Protein AF-A0A392RJ08-F1 (afdb_monomer_lite)

Organism: NCBI:txid97028

Foldseek 3Di:
DPDDDDPDDWDWDADPNDTDIHDLVNVCVVVVHPSDDDDVVVCPVPVVVVVVVCVQQFPDSVPPPQLVGGDPVVNVVVCCCPVPPDDDDDDPNDDD

Structure (mmCIF, N/CA/C/O backbone):
data_AF-A0A392RJ08-F1
#
_entry.id   AF-A0A392RJ08-F1
#
loop_
_atom_site.group_PDB
_atom_site.id
_atom_site.type_symbol
_atom_site.label_atom_id
_atom_site.label_alt_id
_atom_site.label_comp_id
_atom_site.label_asym_id
_atom_site.label_entity_id
_atom_site.label_seq_id
_atom_site.pdbx_PDB_ins_code
_atom_site.Cartn_x
_atom_site.Cartn_y
_atom_site.Cartn_z
_atom_site.occupancy
_atom_site.B_iso_or_equiv
_atom_site.auth_seq_id
_atom_site.auth_comp_id
_atom_site.auth_asym_id
_atom_site.auth_atom_id
_atom_site.pdbx_PDB_model_num
ATOM 1 N N . MET A 1 1 ? 1.999 13.392 -34.249 1.00 53.53 1 MET A N 1
ATOM 2 C CA . MET A 1 1 ? 3.255 12.968 -33.589 1.00 53.53 1 MET A CA 1
ATOM 3 C C . MET A 1 1 ? 3.165 11.464 -33.373 1.00 53.53 1 MET A C 1
ATOM 5 O O . MET A 1 1 ? 2.189 11.038 -32.774 1.00 53.53 1 MET A O 1
ATOM 9 N N . GLY A 1 2 ? 4.078 10.667 -33.938 1.00 73.75 2 GLY A N 1
ATOM 10 C CA . GLY A 1 2 ? 4.020 9.192 -33.974 1.00 73.75 2 GLY A CA 1
ATOM 11 C C . GLY A 1 2 ? 4.348 8.515 -32.640 1.00 73.75 2 GLY A C 1
ATOM 12 O O . GLY A 1 2 ? 5.249 7.687 -32.572 1.00 73.75 2 GLY A O 1
ATOM 13 N N . LEU A 1 3 ? 3.657 8.912 -31.575 1.00 74.50 3 LEU A N 1
ATOM 14 C CA . LEU A 1 3 ? 3.767 8.283 -30.265 1.00 74.50 3 LEU A CA 1
ATOM 15 C C . LEU A 1 3 ? 2.886 7.032 -30.237 1.00 74.50 3 LEU A C 1
ATOM 17 O O . LEU A 1 3 ? 1.759 7.046 -30.732 1.00 74.50 3 LEU A O 1
ATOM 21 N N . SER A 1 4 ? 3.406 5.948 -29.665 1.00 73.69 4 SER A N 1
ATOM 22 C CA . SER A 1 4 ? 2.627 4.737 -29.430 1.00 73.69 4 SER A CA 1
ATOM 23 C C . SER A 1 4 ? 1.510 4.996 -28.416 1.00 73.69 4 SER A C 1
ATOM 25 O O . SER A 1 4 ? 1.591 5.903 -27.584 1.00 73.69 4 SER A O 1
ATOM 27 N N . ALA A 1 5 ? 0.448 4.192 -28.489 1.00 79.69 5 ALA A N 1
ATOM 28 C CA . ALA A 1 5 ? -0.656 4.271 -27.542 1.00 79.69 5 ALA A CA 1
ATOM 29 C C . ALA A 1 5 ? -0.157 4.044 -26.103 1.00 79.69 5 ALA A C 1
ATOM 31 O O . ALA A 1 5 ? 0.647 3.145 -25.841 1.00 79.69 5 ALA A O 1
ATOM 32 N N . PHE A 1 6 ? -0.639 4.865 -25.168 1.00 79.44 6 PHE A N 1
ATOM 33 C CA . PHE A 1 6 ? -0.299 4.737 -23.755 1.00 79.44 6 PHE A CA 1
ATOM 34 C C . PHE A 1 6 ? -0.864 3.428 -23.195 1.00 79.44 6 PHE A C 1
ATOM 36 O O . PHE A 1 6 ? -2.077 3.244 -23.156 1.00 79.44 6 PHE A O 1
ATOM 43 N N . ASN A 1 7 ? 0.022 2.542 -22.738 1.00 73.62 7 ASN A N 1
ATOM 44 C CA . ASN A 1 7 ? -0.332 1.209 -22.238 1.00 73.62 7 ASN A CA 1
ATOM 45 C C . ASN A 1 7 ? -0.167 1.073 -20.710 1.00 73.62 7 ASN A C 1
ATOM 47 O O . ASN A 1 7 ? -0.147 -0.036 -20.180 1.00 73.62 7 ASN A O 1
ATOM 51 N N . GLY A 1 8 ? -0.024 2.199 -20.000 1.00 75.38 8 GLY A N 1
ATOM 52 C CA . GLY A 1 8 ? 0.158 2.251 -18.548 1.00 75.38 8 GLY A CA 1
ATOM 53 C C . GLY A 1 8 ? 1.541 2.728 -18.101 1.00 75.38 8 GLY A C 1
ATOM 54 O O . GLY A 1 8 ? 2.472 2.888 -18.891 1.00 75.38 8 GLY A O 1
ATOM 55 N N . THR A 1 9 ? 1.664 2.976 -16.796 1.00 81.88 9 THR A N 1
ATOM 56 C CA . THR A 1 9 ? 2.916 3.413 -16.169 1.00 81.88 9 THR A CA 1
ATOM 57 C C . THR A 1 9 ? 3.898 2.250 -16.079 1.00 81.88 9 THR A C 1
ATOM 59 O O . THR A 1 9 ? 3.567 1.182 -15.563 1.00 81.88 9 THR A O 1
ATOM 62 N N . VAL A 1 10 ? 5.123 2.473 -16.546 1.00 86.81 10 VAL A N 1
ATOM 63 C CA . VAL A 1 10 ? 6.218 1.501 -16.484 1.00 86.81 10 VAL A CA 1
ATOM 64 C C . VAL A 1 10 ? 7.473 2.159 -15.927 1.00 86.81 10 VAL A C 1
ATOM 66 O O . VAL A 1 10 ? 7.711 3.345 -16.153 1.00 86.81 10 VAL A O 1
ATOM 69 N N . ILE A 1 11 ? 8.288 1.383 -15.220 1.00 84.75 11 ILE A N 1
ATOM 70 C CA . ILE A 1 11 ? 9.626 1.797 -14.797 1.00 84.75 11 ILE A CA 1
ATOM 71 C C . ILE A 1 11 ? 10.594 1.303 -15.863 1.00 84.75 11 ILE A C 1
ATOM 73 O O . ILE A 1 11 ? 10.705 0.100 -16.091 1.00 84.75 11 ILE A O 1
ATOM 77 N N . LYS A 1 12 ? 11.290 2.225 -16.521 1.00 88.00 12 LYS A N 1
ATOM 78 C CA . LYS A 1 12 ? 12.380 1.890 -17.437 1.00 88.00 12 LYS A CA 1
ATOM 79 C C . LYS A 1 12 ? 13.702 2.076 -16.708 1.00 88.00 12 LYS A C 1
ATOM 81 O O . LYS A 1 12 ? 13.918 3.120 -16.099 1.00 88.00 12 LYS A O 1
ATOM 86 N N . SER A 1 13 ? 14.560 1.068 -16.758 1.00 84.75 13 SER A N 1
AT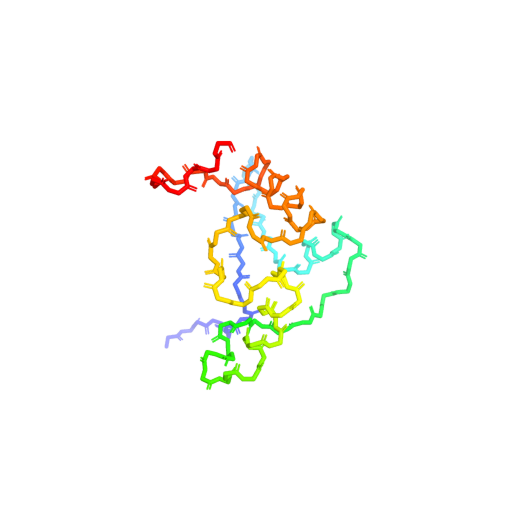OM 87 C CA . SER A 1 13 ? 15.894 1.100 -16.162 1.00 84.75 13 SER A CA 1
ATOM 88 C C . SER A 1 13 ? 16.898 0.476 -17.120 1.00 84.75 13 SER A C 1
ATOM 90 O O . SER A 1 13 ? 16.553 -0.445 -17.856 1.00 84.75 13 SER A O 1
ATOM 92 N N . VAL A 1 14 ? 18.134 0.968 -17.106 1.00 88.75 14 VAL A N 1
ATOM 93 C CA . VAL A 1 14 ? 19.242 0.382 -17.863 1.00 88.75 14 VAL A CA 1
ATOM 94 C C . VAL A 1 14 ? 20.219 -0.219 -16.867 1.00 88.75 14 VAL A C 1
ATOM 96 O O . VAL A 1 14 ? 20.826 0.507 -16.081 1.00 88.75 14 VAL A O 1
ATOM 99 N N . ILE A 1 15 ? 20.367 -1.542 -16.889 1.00 83.69 15 ILE A N 1
ATOM 100 C CA . ILE A 1 15 ? 21.296 -2.263 -16.011 1.00 83.69 15 ILE A CA 1
ATOM 101 C C . ILE A 1 15 ? 22.291 -3.003 -16.896 1.00 83.69 15 ILE A C 1
ATOM 103 O O . ILE A 1 15 ? 21.898 -3.839 -17.701 1.00 83.69 15 ILE A O 1
ATOM 107 N N . ALA A 1 16 ? 23.579 -2.673 -16.762 1.00 87.94 16 ALA A N 1
ATOM 108 C CA . ALA A 1 16 ? 24.665 -3.270 -17.548 1.00 87.94 16 ALA A CA 1
ATOM 109 C C . ALA A 1 16 ? 24.434 -3.224 -19.078 1.00 87.94 16 ALA A C 1
ATOM 111 O O . ALA A 1 16 ? 24.775 -4.158 -19.796 1.00 87.94 16 ALA A O 1
ATOM 112 N N . GLY A 1 17 ? 23.827 -2.142 -19.578 1.00 90.12 17 GLY A N 1
ATOM 113 C CA . GLY A 1 17 ? 23.511 -1.976 -21.003 1.00 90.12 17 GLY A CA 1
ATOM 114 C C . GLY A 1 17 ? 22.241 -2.695 -21.470 1.00 90.12 17 GLY A C 1
ATOM 115 O O . GLY A 1 17 ? 21.879 -2.572 -22.636 1.00 90.12 17 GLY A O 1
ATOM 116 N N . LEU A 1 18 ? 21.537 -3.401 -20.580 1.00 88.31 18 LEU A N 1
ATOM 117 C CA . LEU A 1 18 ? 20.242 -4.006 -20.872 1.00 88.31 18 LEU A CA 1
ATOM 118 C C . LEU A 1 18 ? 19.110 -3.036 -20.515 1.00 88.31 18 LEU A C 1
ATOM 120 O O . LEU A 1 18 ? 19.001 -2.601 -19.366 1.00 88.31 18 LEU A O 1
ATOM 124 N N . GLU A 1 19 ? 18.241 -2.735 -21.479 1.00 90.38 19 GLU A N 1
ATOM 125 C CA . GLU A 1 19 ? 17.003 -1.999 -21.223 1.00 90.38 19 GLU A CA 1
ATOM 126 C C . GLU A 1 19 ? 15.961 -2.919 -20.582 1.00 90.38 19 GLU A C 1
ATOM 128 O O . GLU A 1 19 ? 15.455 -3.861 -21.193 1.00 90.38 19 GLU A O 1
ATOM 133 N N . ILE A 1 20 ? 15.613 -2.624 -19.335 1.00 88.00 20 ILE A N 1
ATOM 134 C CA . ILE A 1 20 ? 14.616 -3.355 -18.562 1.00 88.00 20 ILE A CA 1
ATOM 135 C C . ILE A 1 20 ? 13.388 -2.467 -18.410 1.00 88.00 20 ILE A C 1
ATOM 137 O O . ILE A 1 20 ? 13.467 -1.331 -17.942 1.00 88.00 20 ILE A O 1
ATOM 141 N N . THR A 1 21 ? 12.226 -3.011 -18.768 1.00 89.88 21 THR A N 1
ATOM 142 C CA . THR A 1 21 ? 10.930 -2.374 -18.525 1.00 89.88 21 THR A CA 1
ATOM 143 C C . THR A 1 21 ? 10.169 -3.170 -17.473 1.00 89.88 21 THR A C 1
ATOM 145 O O . THR A 1 21 ? 9.809 -4.325 -17.694 1.00 89.88 21 THR A O 1
ATOM 148 N N . ILE A 1 22 ? 9.913 -2.556 -16.321 1.00 88.06 22 ILE A N 1
ATOM 149 C CA . ILE A 1 22 ? 9.152 -3.143 -15.220 1.00 88.06 22 ILE A CA 1
ATOM 150 C C . ILE A 1 22 ? 7.731 -2.580 -15.247 1.00 88.06 22 ILE A C 1
ATOM 152 O O . ILE A 1 22 ? 7.530 -1.370 -15.149 1.00 88.06 22 ILE A O 1
ATOM 156 N N . SER A 1 23 ? 6.742 -3.461 -15.386 1.00 88.62 23 SER A N 1
ATOM 157 C CA . SER A 1 23 ? 5.317 -3.123 -15.372 1.00 88.62 23 SER A CA 1
ATOM 158 C C . SER A 1 23 ? 4.649 -3.596 -14.077 1.00 88.62 23 SER A C 1
ATOM 160 O O . SER A 1 23 ? 5.229 -4.360 -13.300 1.00 88.62 23 SER A O 1
ATOM 162 N N . LYS A 1 24 ? 3.394 -3.184 -13.852 1.00 85.06 24 LYS A N 1
ATOM 163 C CA . LYS A 1 24 ? 2.572 -3.663 -12.726 1.00 85.06 24 LYS A CA 1
ATOM 164 C C . LYS A 1 24 ? 2.472 -5.196 -12.687 1.00 85.06 24 LYS A C 1
ATOM 166 O O . LYS A 1 24 ? 2.580 -5.781 -11.611 1.00 85.06 24 LYS A O 1
ATOM 171 N N . ALA A 1 25 ? 2.356 -5.841 -13.849 1.00 86.50 25 ALA A N 1
ATOM 172 C CA . ALA A 1 25 ? 2.258 -7.294 -13.963 1.00 86.50 25 ALA A CA 1
ATOM 173 C C . ALA A 1 25 ? 3.474 -8.021 -13.364 1.00 86.50 25 ALA A C 1
ATOM 175 O O . ALA A 1 25 ? 3.331 -9.099 -12.788 1.00 86.50 25 ALA A O 1
ATOM 176 N N . HIS A 1 26 ? 4.669 -7.425 -13.450 1.00 88.25 26 HIS A N 1
ATOM 177 C CA . HIS A 1 26 ? 5.875 -8.003 -12.852 1.00 88.25 26 HIS A CA 1
ATOM 178 C C . HIS A 1 26 ? 5.810 -7.996 -11.322 1.00 88.25 26 HIS A C 1
ATOM 180 O O . HIS A 1 26 ? 6.156 -8.997 -10.699 1.00 88.25 26 HIS A O 1
ATOM 186 N N . PHE A 1 27 ? 5.303 -6.918 -10.717 1.00 84.12 27 PHE A N 1
ATOM 187 C CA . PHE A 1 27 ? 5.079 -6.867 -9.270 1.00 84.12 27 PHE A CA 1
ATOM 188 C C . PHE A 1 27 ? 3.993 -7.845 -8.827 1.00 84.12 27 PHE A C 1
ATOM 190 O O . PHE A 1 27 ? 4.178 -8.541 -7.834 1.00 84.12 27 PHE A O 1
ATOM 197 N N . ALA A 1 28 ? 2.892 -7.938 -9.577 1.00 85.81 28 ALA A N 1
ATOM 198 C CA . ALA A 1 28 ? 1.817 -8.879 -9.280 1.00 85.81 28 ALA A CA 1
ATOM 199 C C . ALA A 1 28 ? 2.327 -10.330 -9.276 1.00 85.81 28 ALA A C 1
ATOM 201 O O . ALA A 1 28 ? 2.102 -11.066 -8.319 1.00 85.81 28 ALA A O 1
ATOM 202 N N . LYS A 1 29 ? 3.123 -10.698 -10.289 1.00 89.75 29 LYS A N 1
ATOM 203 C CA . LYS A 1 29 ? 3.774 -12.011 -10.368 1.00 89.75 29 LYS A CA 1
ATOM 204 C C . LYS A 1 29 ? 4.766 -12.253 -9.225 1.00 89.75 29 LYS A C 1
ATOM 206 O O . LYS A 1 29 ? 4.824 -13.361 -8.711 1.00 89.75 29 LYS A O 1
ATOM 211 N N . LEU A 1 30 ? 5.539 -11.240 -8.829 1.00 86.50 30 LEU A N 1
ATOM 212 C CA . LEU A 1 30 ? 6.518 -11.353 -7.739 1.00 86.50 30 LEU A CA 1
ATOM 213 C C . LEU A 1 30 ? 5.854 -11.536 -6.366 1.00 86.50 30 LEU A C 1
ATOM 215 O O . LEU A 1 30 ? 6.415 -12.194 -5.497 1.00 86.50 30 LEU A O 1
ATOM 219 N N . LEU A 1 31 ? 4.665 -10.964 -6.182 1.00 84.62 31 LEU A N 1
ATOM 220 C CA . LEU A 1 31 ? 3.884 -11.041 -4.946 1.00 84.62 31 LEU A CA 1
ATOM 221 C C . LEU A 1 31 ? 2.876 -12.202 -4.930 1.00 84.62 31 LEU A C 1
ATOM 223 O O . LEU A 1 31 ? 2.115 -12.311 -3.975 1.00 84.62 31 LEU A O 1
ATOM 227 N N . ASP A 1 32 ? 2.848 -13.030 -5.980 1.00 89.56 32 ASP A N 1
ATOM 228 C CA . ASP A 1 32 ? 1.858 -14.097 -6.190 1.00 89.56 32 ASP A CA 1
ATOM 229 C C . ASP A 1 32 ? 0.397 -13.616 -6.068 1.00 89.56 32 ASP A C 1
ATOM 231 O O . ASP A 1 32 ? -0.487 -14.269 -5.515 1.00 89.56 32 ASP A O 1
ATOM 235 N N . VAL A 1 33 ? 0.128 -12.419 -6.594 1.00 87.44 33 VAL A N 1
ATOM 236 C CA . VAL A 1 33 ? -1.217 -11.843 -6.659 1.00 87.44 33 VAL A CA 1
ATOM 237 C C . VAL A 1 33 ? -1.665 -11.725 -8.108 1.00 87.44 33 VAL A C 1
ATOM 239 O O . VAL A 1 33 ? -0.878 -11.470 -9.019 1.00 87.44 33 VAL A O 1
ATOM 242 N N . LYS A 1 34 ? -2.971 -11.871 -8.344 1.00 88.69 34 LYS A N 1
ATOM 243 C CA . LYS A 1 34 ? -3.544 -11.576 -9.661 1.00 88.69 34 LYS A CA 1
ATOM 244 C C . LYS A 1 34 ? -3.303 -10.101 -9.988 1.00 88.69 34 LYS A C 1
ATOM 246 O O . LYS A 1 34 ? -3.550 -9.245 -9.138 1.00 88.69 34 LYS A O 1
ATOM 251 N N . ASP A 1 35 ? -2.881 -9.797 -11.218 1.00 84.00 35 ASP A N 1
ATOM 252 C CA . ASP A 1 35 ? -2.801 -8.413 -11.704 1.00 84.00 35 ASP A CA 1
ATOM 253 C C . ASP A 1 35 ? -4.209 -7.869 -11.972 1.00 84.00 35 ASP A C 1
ATOM 255 O O . ASP A 1 35 ? -4.689 -7.759 -13.097 1.00 84.00 35 ASP A O 1
ATOM 259 N N . GLN A 1 36 ? -4.905 -7.591 -10.881 1.00 79.19 36 GLN A N 1
ATOM 260 C CA . GLN A 1 36 ? -6.260 -7.081 -10.844 1.00 79.19 36 GLN A CA 1
ATOM 261 C C . GLN A 1 36 ? -6.328 -5.931 -9.837 1.00 79.19 36 GLN A C 1
ATOM 263 O O . GLN A 1 36 ? -5.375 -5.648 -9.108 1.00 79.19 36 GLN A O 1
ATOM 268 N N . GLY A 1 37 ? -7.449 -5.222 -9.829 1.00 74.94 37 GLY A N 1
ATOM 269 C CA . GLY A 1 37 ? -7.646 -4.051 -8.980 1.00 74.94 37 GLY A CA 1
ATOM 270 C C . GLY A 1 37 ? -7.518 -2.741 -9.748 1.00 74.94 37 GLY A C 1
ATOM 271 O O . GLY A 1 37 ? -6.846 -2.647 -10.776 1.00 74.94 37 GLY A O 1
ATOM 272 N N . LYS A 1 38 ? -8.226 -1.738 -9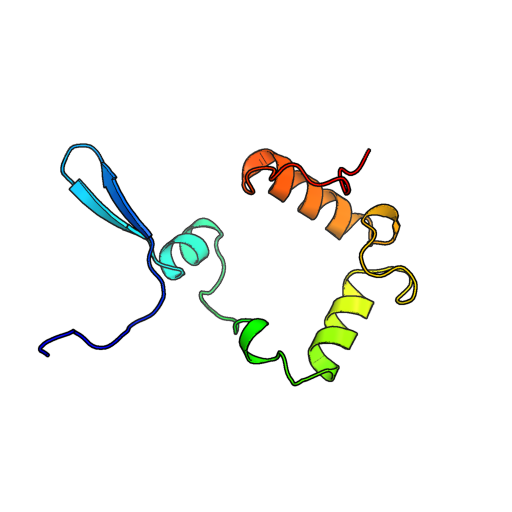.239 1.00 77.44 38 LYS A N 1
ATOM 273 C CA . LYS A 1 38 ? -8.356 -0.416 -9.847 1.00 77.44 38 LYS A CA 1
ATOM 274 C C . LYS A 1 38 ? -7.593 0.609 -9.015 1.00 77.44 38 LYS A C 1
ATOM 276 O O . LYS A 1 38 ? -7.428 0.414 -7.809 1.00 77.44 38 LYS A O 1
ATOM 281 N N . SER A 1 39 ? -7.113 1.680 -9.641 1.00 75.31 39 SER A N 1
ATOM 282 C CA . SER A 1 39 ? -6.382 2.698 -8.894 1.00 75.31 39 SER A CA 1
ATOM 283 C C . 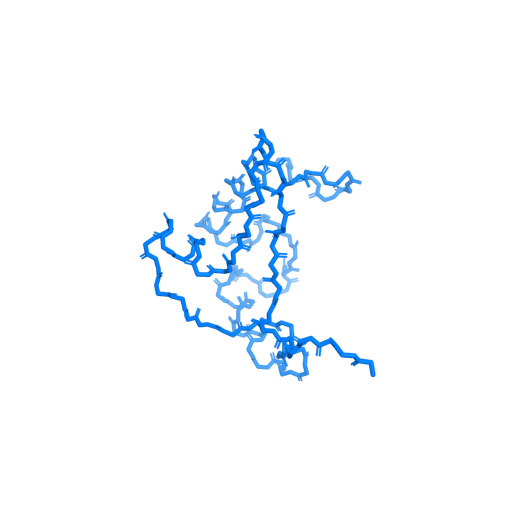SER A 1 39 ? -7.348 3.488 -8.025 1.00 75.31 39 SER A C 1
ATOM 285 O O . SER A 1 39 ? -8.338 4.020 -8.516 1.00 75.31 39 SER A O 1
ATOM 287 N N . ILE A 1 40 ? -7.045 3.628 -6.734 1.00 70.94 40 ILE A N 1
ATOM 288 C CA . ILE A 1 40 ? -7.866 4.430 -5.817 1.00 70.94 40 ILE A CA 1
ATOM 289 C C . ILE A 1 40 ? -7.943 5.907 -6.242 1.00 70.94 40 ILE A C 1
ATOM 291 O O . ILE A 1 40 ? -8.892 6.604 -5.892 1.00 70.94 40 ILE A O 1
ATOM 295 N N . SER A 1 41 ? -6.965 6.385 -7.025 1.00 70.94 41 SER A N 1
ATOM 296 C CA . SER A 1 41 ? -6.977 7.731 -7.609 1.00 70.94 41 SER A CA 1
ATOM 297 C C . SER A 1 41 ? -8.166 7.972 -8.531 1.00 70.94 41 SER A C 1
ATOM 299 O O . SER A 1 41 ? -8.644 9.103 -8.605 1.00 70.94 41 SER A O 1
ATOM 301 N N . ASP A 1 42 ? -8.641 6.924 -9.200 1.00 77.75 42 ASP A N 1
ATOM 302 C CA . ASP A 1 42 ? -9.721 7.005 -10.186 1.00 77.75 42 ASP A CA 1
ATOM 303 C C . ASP A 1 42 ? -11.072 7.211 -9.484 1.00 77.75 42 ASP A C 1
ATOM 305 O O . ASP A 1 42 ? -11.998 7.781 -10.046 1.00 77.75 42 ASP A O 1
ATOM 309 N N . TYR A 1 43 ? -11.138 6.841 -8.203 1.00 74.00 43 TYR A N 1
ATOM 310 C CA . TYR A 1 43 ? -12.301 6.935 -7.320 1.00 74.00 43 TYR A CA 1
ATOM 311 C C . TYR A 1 43 ? -12.256 8.184 -6.432 1.00 74.00 43 TYR A C 1
ATOM 313 O O . TYR A 1 43 ? -12.921 8.241 -5.399 1.00 74.00 43 TYR A O 1
ATOM 321 N N . LYS A 1 44 ? -11.461 9.204 -6.792 1.00 69.19 44 LYS A N 1
ATOM 322 C CA . LYS A 1 44 ? -11.291 10.430 -5.985 1.00 69.19 44 LYS A CA 1
ATOM 323 C C . LYS A 1 44 ? -12.618 11.104 -5.618 1.00 69.19 44 LYS A C 1
ATOM 325 O O . LYS A 1 44 ? -12.733 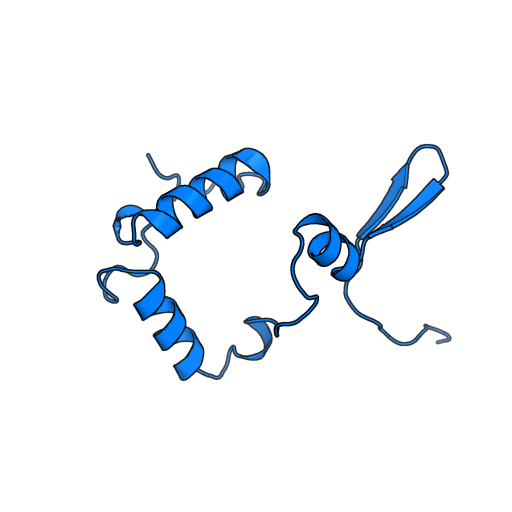11.621 -4.507 1.00 69.19 44 LYS A O 1
ATOM 330 N N . SER A 1 45 ? -13.576 11.090 -6.542 1.00 73.69 45 SER A N 1
ATOM 331 C CA . SER A 1 45 ? -14.908 11.690 -6.396 1.00 73.69 45 SER A CA 1
ATOM 332 C C . SER A 1 45 ? -15.885 10.799 -5.620 1.00 73.69 45 SER A C 1
ATOM 334 O O . SER A 1 45 ? -16.923 11.267 -5.158 1.00 73.69 45 SER A O 1
ATOM 336 N N . GLU A 1 46 ? -15.564 9.516 -5.455 1.00 75.25 46 GLU A N 1
ATOM 337 C CA . GLU A 1 46 ? -16.454 8.509 -4.888 1.00 75.25 46 GLU A CA 1
ATOM 338 C C . GLU A 1 46 ? -16.142 8.302 -3.404 1.00 75.25 46 GLU A C 1
ATOM 340 O O . GLU A 1 46 ? -15.327 7.476 -2.985 1.00 75.25 46 GLU A O 1
ATOM 345 N N . VAL A 1 47 ? -16.828 9.098 -2.584 1.00 76.81 47 VAL A N 1
ATOM 346 C CA . VAL A 1 47 ? -16.648 9.147 -1.125 1.00 76.81 47 VAL A CA 1
ATOM 347 C C . VAL A 1 47 ? -16.903 7.787 -0.463 1.00 76.81 47 VAL A C 1
ATOM 349 O O . VAL A 1 47 ? -16.239 7.455 0.520 1.00 76.81 47 VAL A O 1
ATOM 352 N N . TYR A 1 48 ? -17.802 6.978 -1.032 1.00 82.06 48 TYR A N 1
ATOM 353 C CA . TYR A 1 48 ? -18.197 5.671 -0.506 1.00 82.06 48 TYR A CA 1
ATOM 354 C C . TYR A 1 48 ? -17.009 4.715 -0.324 1.00 82.06 48 TYR A C 1
ATOM 356 O O . TYR A 1 48 ? -16.762 4.238 0.783 1.00 82.06 48 TYR A O 1
ATOM 364 N N . TYR A 1 49 ? -16.214 4.485 -1.375 1.00 78.12 49 TYR A N 1
ATOM 365 C CA . TYR A 1 49 ? -15.068 3.572 -1.302 1.00 78.12 49 TYR A CA 1
ATOM 366 C C . TYR A 1 49 ? -14.027 4.052 -0.294 1.00 78.12 49 TYR A C 1
ATOM 368 O O . TYR A 1 49 ? -13.459 3.264 0.461 1.00 78.12 49 TYR A O 1
ATOM 376 N N . ARG A 1 50 ? -13.821 5.368 -0.226 1.00 77.94 50 ARG A N 1
ATOM 377 C CA . ARG A 1 50 ? -12.862 5.977 0.694 1.00 77.94 50 ARG A CA 1
ATOM 378 C C . ARG A 1 50 ? -13.293 5.838 2.156 1.00 77.94 50 ARG A C 1
ATOM 380 O O . ARG A 1 50 ? -12.437 5.620 3.009 1.00 77.94 50 ARG A O 1
ATOM 387 N N . GLN A 1 51 ? -14.590 5.945 2.445 1.00 82.88 51 GLN A N 1
ATOM 388 C CA . GLN A 1 51 ? -15.145 5.701 3.781 1.00 82.88 51 GLN A CA 1
ATOM 389 C C . GLN A 1 51 ? -15.045 4.225 4.174 1.00 82.88 51 GLN A C 1
ATOM 391 O O . GLN A 1 51 ? -14.597 3.924 5.279 1.00 82.88 51 GLN A O 1
ATOM 396 N N . SER A 1 52 ? -15.383 3.305 3.269 1.00 85.50 52 SER A N 1
ATOM 397 C CA . SER A 1 52 ? -15.257 1.864 3.521 1.00 85.50 52 SER A CA 1
ATOM 398 C C . SER A 1 52 ? -13.813 1.472 3.846 1.00 85.50 52 SER A C 1
ATOM 400 O O . SER A 1 52 ? -13.563 0.840 4.869 1.00 85.50 52 SER A O 1
ATOM 402 N N . ILE A 1 53 ? -12.848 1.959 3.060 1.00 83.62 53 ILE A N 1
ATOM 403 C CA . ILE A 1 53 ? -11.416 1.728 3.300 1.00 83.62 53 ILE A CA 1
ATOM 404 C C . ILE A 1 53 ? -10.971 2.322 4.645 1.00 83.62 53 ILE A C 1
ATOM 406 O O . ILE A 1 53 ? -10.217 1.690 5.383 1.00 83.62 53 ILE A O 1
ATOM 410 N N . LYS A 1 54 ? -11.452 3.519 5.011 1.00 84.88 54 LYS A N 1
ATOM 411 C CA . LYS A 1 54 ? -11.146 4.126 6.319 1.00 84.88 54 LYS A CA 1
ATOM 412 C C . LYS A 1 54 ? -11.675 3.291 7.485 1.00 84.88 54 LYS A C 1
ATOM 414 O O . LYS A 1 54 ? -10.933 3.071 8.439 1.00 84.88 54 LYS A O 1
ATOM 419 N N . LYS A 1 55 ? -12.917 2.810 7.408 1.00 87.31 55 LYS A N 1
ATOM 420 C CA . LYS A 1 55 ? -13.509 1.926 8.429 1.00 87.31 55 LYS A CA 1
ATOM 421 C C . LYS A 1 55 ? -12.769 0.596 8.541 1.00 87.31 55 LYS A C 1
ATOM 423 O O . LYS A 1 55 ? -12.697 -0.002 9.614 1.00 87.31 55 LYS A O 1
ATOM 428 N N . GLU A 1 56 ? -12.210 0.124 7.436 1.00 89.00 56 GLU A N 1
ATOM 429 C CA . GLU A 1 56 ? -11.430 -1.102 7.435 1.00 89.00 56 GLU A CA 1
ATOM 430 C C . GLU A 1 56 ? -10.040 -0.911 8.055 1.00 89.00 56 GLU A C 1
ATOM 432 O O . GLU A 1 56 ? -9.631 -1.746 8.863 1.00 89.00 56 GLU A O 1
ATOM 437 N N . LEU A 1 57 ? -9.354 0.195 7.750 1.00 87.69 57 LEU A N 1
ATOM 438 C CA . LEU A 1 57 ? -7.995 0.495 8.223 1.00 87.69 57 LEU A CA 1
ATOM 439 C C . LEU A 1 57 ? -7.915 0.897 9.702 1.00 87.69 57 LEU A C 1
ATOM 441 O O . LEU A 1 57 ? -6.962 0.521 10.390 1.00 87.69 57 LEU A O 1
ATOM 445 N N . TYR A 1 58 ? -8.878 1.683 10.186 1.00 88.12 58 TYR A N 1
ATOM 446 C CA . TYR A 1 58 ? -8.815 2.330 11.498 1.00 88.12 58 TYR A CA 1
ATOM 447 C C . TYR A 1 58 ? -9.810 1.730 12.490 1.00 88.12 58 TYR A C 1
ATOM 449 O O . TYR A 1 58 ? -10.888 1.277 12.112 1.00 88.12 58 TYR A O 1
ATOM 457 N N . LEU A 1 59 ? -9.454 1.752 13.776 1.00 85.75 59 LEU A N 1
ATOM 458 C CA . LEU A 1 59 ? -10.380 1.395 14.859 1.00 85.75 59 LEU A CA 1
ATOM 459 C C . LEU A 1 59 ? -11.462 2.467 15.038 1.00 85.75 59 LEU A C 1
ATOM 461 O O . LEU A 1 59 ? -12.628 2.150 15.254 1.00 85.75 59 LEU A O 1
ATOM 465 N N . TYR A 1 60 ? -11.072 3.737 14.901 1.00 82.62 60 TYR A N 1
ATOM 466 C CA . TYR A 1 60 ? -11.954 4.892 15.024 1.00 82.62 60 TYR A CA 1
ATOM 467 C C . TYR A 1 60 ? -11.771 5.818 13.823 1.00 82.62 60 TYR A C 1
ATOM 469 O O . TYR A 1 60 ? -10.672 6.315 13.572 1.00 82.62 60 TYR A O 1
ATOM 477 N N . GLU A 1 61 ? -12.857 6.088 13.096 1.00 75.94 61 GLU A N 1
ATOM 478 C CA . GLU A 1 61 ? -12.826 6.910 11.878 1.00 75.94 61 GLU A CA 1
ATOM 479 C C . GLU A 1 61 ? -12.420 8.370 12.161 1.00 75.94 61 GLU A C 1
ATOM 481 O O . GLU A 1 61 ? -11.753 9.001 11.340 1.00 75.94 61 GLU A O 1
ATOM 486 N N . SER A 1 62 ? -12.727 8.880 13.360 1.00 78.31 62 SER A N 1
ATOM 487 C CA . SER A 1 62 ? -12.337 10.219 13.830 1.00 78.31 62 SER A CA 1
ATOM 488 C C . SER A 1 62 ? -10.824 10.409 13.978 1.00 78.31 62 SER A C 1
ATOM 490 O O . SER A 1 62 ? -10.342 11.540 13.977 1.00 78.31 62 SER A O 1
ATOM 492 N N . LEU A 1 63 ? -10.065 9.315 14.088 1.00 74.31 63 LEU A N 1
ATOM 493 C CA . LEU A 1 63 ? -8.609 9.323 14.224 1.00 74.31 63 LEU A CA 1
ATOM 494 C C . LEU A 1 63 ? -7.899 8.903 12.930 1.00 74.31 63 LEU A C 1
ATOM 496 O O . LEU A 1 63 ? -6.697 8.620 12.963 1.00 74.31 63 LEU A O 1
ATOM 500 N N . ALA A 1 64 ? -8.612 8.842 11.801 1.00 76.69 64 ALA A N 1
ATOM 501 C CA . ALA A 1 64 ? -8.026 8.502 10.512 1.00 76.69 64 ALA A CA 1
ATOM 502 C C . ALA A 1 64 ? -6.856 9.446 10.171 1.00 76.69 64 ALA A C 1
ATOM 504 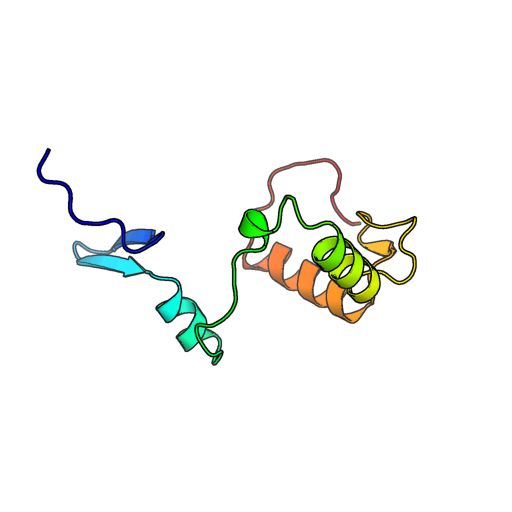O O . ALA A 1 64 ? -6.965 10.665 10.284 1.00 76.69 64 ALA A O 1
ATOM 505 N N . GLY A 1 65 ? -5.734 8.868 9.744 1.00 73.31 65 GLY A N 1
ATOM 506 C CA . GLY A 1 65 ? -4.489 9.581 9.432 1.00 73.31 65 GLY A CA 1
ATOM 507 C C . GLY A 1 65 ? -3.372 9.380 10.458 1.00 73.31 65 GLY A C 1
ATOM 508 O O . GLY A 1 65 ? -2.209 9.536 10.108 1.00 73.31 65 GLY A O 1
ATOM 509 N N . LYS A 1 66 ? -3.681 8.948 11.688 1.00 78.69 66 LYS A N 1
ATOM 510 C CA . LYS A 1 66 ? -2.656 8.618 12.693 1.00 78.69 66 LYS A CA 1
ATOM 511 C C . LYS A 1 66 ? -2.365 7.121 12.680 1.00 78.69 66 LYS A C 1
ATOM 513 O O . LYS A 1 66 ? -3.274 6.310 12.755 1.00 78.69 66 LYS A O 1
ATOM 518 N N . SER A 1 67 ? -1.102 6.718 12.632 1.00 73.50 67 SER A N 1
ATOM 519 C CA . SER A 1 67 ? -0.757 5.287 12.653 1.00 73.50 67 SER A CA 1
ATOM 520 C C . SER A 1 67 ? -1.196 4.579 13.936 1.00 73.50 67 SER A C 1
ATOM 522 O O . SER A 1 67 ? -1.635 3.439 13.883 1.00 73.50 67 SER A O 1
ATOM 524 N N . LYS A 1 68 ? -1.152 5.276 15.079 1.00 79.31 68 LYS A N 1
ATOM 525 C CA . LYS A 1 68 ? -1.557 4.752 16.396 1.00 79.31 68 LYS A CA 1
ATOM 526 C C . LYS A 1 68 ? -3.037 4.358 16.487 1.00 79.31 68 LYS A C 1
ATOM 528 O O . LYS A 1 68 ? -3.408 3.671 17.426 1.00 79.31 68 LYS A O 1
ATOM 533 N N . SER A 1 69 ? -3.882 4.822 15.566 1.00 82.75 69 SER A N 1
ATOM 534 C CA . SER A 1 69 ? -5.314 4.492 15.521 1.00 82.75 69 SER A CA 1
ATOM 535 C C . SER A 1 69 ? -5.663 3.453 14.449 1.00 82.75 69 SER A C 1
ATOM 537 O O . SER A 1 69 ? -6.838 3.097 14.307 1.00 82.75 69 SER A O 1
ATOM 539 N N . MET A 1 70 ? -4.676 2.980 13.676 1.00 88.12 70 MET A N 1
ATOM 540 C CA . MET A 1 70 ? -4.860 1.871 12.739 1.00 88.12 70 MET A CA 1
ATOM 541 C C . MET A 1 70 ? -5.013 0.551 13.496 1.00 88.12 70 MET A C 1
ATOM 543 O O . MET A 1 70 ? -4.554 0.414 14.627 1.00 88.12 70 MET A O 1
ATOM 547 N N . LYS A 1 71 ? -5.631 -0.443 12.858 1.00 89.88 71 LYS A N 1
ATOM 548 C CA . LYS A 1 71 ? -5.618 -1.813 13.387 1.00 89.88 71 LYS A CA 1
ATOM 549 C C . LYS A 1 71 ? -4.195 -2.373 13.340 1.00 89.88 71 LYS A C 1
ATOM 551 O O . LYS A 1 71 ? -3.461 -2.106 12.386 1.00 89.88 71 LYS A O 1
ATOM 556 N N . ASP A 1 72 ? -3.840 -3.200 14.320 1.00 89.81 72 ASP A N 1
ATOM 557 C CA . ASP A 1 72 ? -2.472 -3.705 14.518 1.00 89.81 72 ASP A CA 1
ATOM 558 C C . ASP A 1 72 ? -1.865 -4.341 13.263 1.00 89.81 72 ASP A C 1
ATOM 560 O O . ASP A 1 72 ? -0.716 -4.064 12.918 1.00 89.81 72 ASP A O 1
ATOM 564 N N . PHE A 1 73 ? -2.658 -5.120 12.520 1.00 88.56 73 PHE A N 1
ATOM 565 C CA . PHE A 1 73 ? -2.238 -5.714 11.248 1.00 88.56 73 PHE A CA 1
ATOM 566 C C . PHE A 1 73 ? -1.712 -4.661 10.258 1.00 88.56 73 PHE A C 1
ATOM 568 O O . PHE A 1 73 ? -0.633 -4.811 9.682 1.00 88.56 73 PHE A O 1
ATOM 575 N N . TYR A 1 74 ? -2.443 -3.557 10.096 1.00 87.88 74 TYR A N 1
ATOM 576 C CA . TYR A 1 74 ? -2.066 -2.485 9.180 1.00 87.88 74 TYR A CA 1
ATOM 577 C C . TYR A 1 74 ? -0.890 -1.660 9.706 1.00 87.88 74 TYR A C 1
ATOM 579 O O . TYR A 1 74 ? -0.088 -1.194 8.901 1.00 87.88 74 TYR A O 1
ATOM 587 N N . ILE A 1 75 ? -0.726 -1.533 11.028 1.00 86.75 75 ILE A N 1
ATOM 588 C CA . ILE A 1 75 ? 0.466 -0.909 11.626 1.00 86.75 75 ILE A CA 1
ATOM 589 C C . ILE A 1 75 ? 1.719 -1.708 11.264 1.00 86.75 75 ILE A C 1
ATOM 591 O O . ILE A 1 75 ? 2.716 -1.127 10.827 1.00 86.75 75 ILE A O 1
ATOM 595 N N . VAL A 1 76 ? 1.674 -3.032 11.432 1.00 86.75 76 VAL A N 1
ATOM 596 C CA . VAL A 1 76 ? 2.797 -3.919 11.097 1.00 86.75 76 VAL A CA 1
ATOM 597 C C . VAL A 1 76 ? 3.116 -3.823 9.607 1.00 86.75 76 VAL A C 1
ATOM 599 O O . VAL A 1 76 ? 4.268 -3.571 9.250 1.00 86.75 76 VAL A O 1
ATOM 602 N N . LEU A 1 77 ? 2.102 -3.928 8.744 1.00 85.31 77 LEU A N 1
ATOM 603 C CA . LEU A 1 77 ? 2.276 -3.811 7.296 1.00 85.31 77 LEU A CA 1
ATOM 604 C C . LEU A 1 77 ? 2.883 -2.456 6.905 1.00 85.31 77 LEU A C 1
ATOM 606 O O . LEU A 1 77 ? 3.854 -2.403 6.153 1.00 85.31 77 LEU A O 1
ATOM 610 N N . PHE A 1 78 ? 2.365 -1.358 7.456 1.00 83.12 78 PHE A N 1
ATOM 611 C CA . PHE A 1 78 ? 2.865 -0.012 7.186 1.00 83.12 78 PHE A CA 1
ATOM 612 C C . PHE A 1 78 ? 4.331 0.158 7.609 1.00 83.12 78 PHE A C 1
ATOM 614 O O . PHE A 1 78 ? 5.129 0.712 6.851 1.00 83.12 78 PHE A O 1
ATOM 621 N N . LYS A 1 79 ? 4.719 -0.377 8.777 1.00 83.06 79 LYS A N 1
ATOM 622 C CA . LYS A 1 79 ? 6.119 -0.381 9.233 1.00 83.06 79 LYS A CA 1
ATOM 623 C C . LYS A 1 79 ? 7.022 -1.185 8.296 1.00 83.06 79 LYS A C 1
ATOM 625 O O . LYS A 1 79 ? 8.111 -0.717 7.972 1.00 83.06 79 LYS A O 1
ATOM 630 N N . VAL A 1 80 ? 6.579 -2.353 7.826 1.00 82.00 80 VAL A N 1
ATOM 631 C CA . VAL A 1 80 ? 7.334 -3.164 6.854 1.00 82.00 80 VAL A CA 1
ATOM 632 C C . VAL A 1 80 ? 7.533 -2.399 5.544 1.00 82.00 80 VAL A C 1
ATOM 634 O O . VAL A 1 80 ? 8.656 -2.343 5.044 1.00 82.00 80 VAL A O 1
ATOM 637 N N . LEU A 1 81 ? 6.486 -1.755 5.023 1.00 81.88 81 LEU A N 1
ATOM 638 C CA . LEU A 1 81 ? 6.558 -0.974 3.785 1.00 81.88 81 LEU A CA 1
ATOM 639 C C . LEU A 1 81 ? 7.507 0.227 3.912 1.00 81.88 81 LEU A C 1
ATOM 641 O O . LEU A 1 81 ? 8.363 0.420 3.050 1.00 81.88 81 LEU A O 1
ATOM 645 N N . ILE A 1 82 ? 7.409 1.009 4.991 1.00 78.62 82 ILE A N 1
ATOM 646 C CA . ILE A 1 82 ? 8.293 2.167 5.215 1.00 78.62 82 ILE A CA 1
ATOM 647 C C . ILE A 1 82 ? 9.749 1.755 5.439 1.00 78.62 82 ILE A C 1
ATOM 649 O O . ILE A 1 82 ? 10.657 2.466 5.021 1.00 78.62 82 ILE A O 1
ATOM 653 N N . ASN A 1 83 ? 9.992 0.642 6.129 1.00 77.06 83 ASN A N 1
ATOM 654 C CA .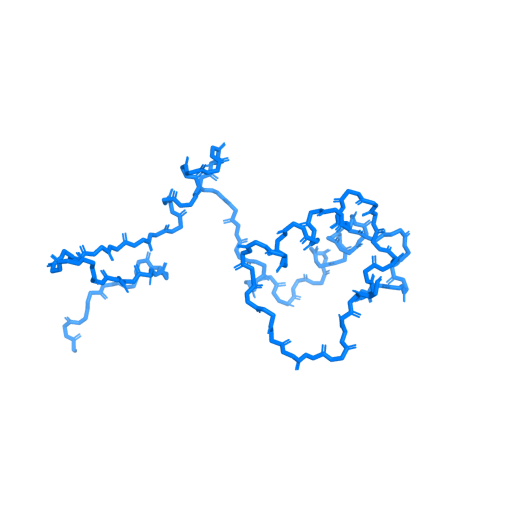 ASN A 1 83 ? 11.358 0.234 6.451 1.00 77.06 83 ASN A CA 1
ATOM 655 C C . ASN A 1 83 ? 12.090 -0.394 5.263 1.00 77.06 83 ASN A C 1
ATOM 657 O O . ASN A 1 83 ? 13.315 -0.345 5.240 1.00 77.06 83 ASN A O 1
ATOM 661 N N . ASN A 1 84 ? 11.365 -0.977 4.304 1.00 72.69 84 ASN A N 1
ATOM 662 C CA . ASN A 1 84 ? 11.979 -1.785 3.247 1.00 72.69 84 ASN A CA 1
ATOM 663 C C . ASN A 1 84 ? 11.749 -1.258 1.825 1.00 72.69 84 ASN A C 1
ATOM 665 O O . ASN A 1 84 ? 12.542 -1.566 0.943 1.00 72.69 84 ASN A O 1
ATOM 669 N N . LEU A 1 85 ? 10.665 -0.518 1.570 1.00 74.38 85 LEU A N 1
ATOM 670 C CA . LEU A 1 85 ? 10.207 -0.235 0.202 1.00 74.38 85 LEU A CA 1
ATOM 671 C C . LEU A 1 85 ? 10.015 1.256 -0.084 1.00 74.38 85 LEU A C 1
ATOM 673 O O . LEU A 1 85 ? 10.324 1.705 -1.185 1.00 74.38 85 LEU A O 1
ATOM 677 N N . ILE A 1 86 ? 9.492 2.027 0.874 1.00 75.31 86 ILE A N 1
ATOM 678 C CA . ILE A 1 86 ? 9.157 3.438 0.658 1.00 75.31 86 ILE A CA 1
ATOM 679 C C . ILE A 1 86 ? 10.301 4.315 1.190 1.00 75.31 86 ILE A C 1
ATOM 681 O O . ILE A 1 86 ? 10.518 4.338 2.403 1.00 75.31 86 ILE A O 1
ATOM 685 N N . PRO A 1 87 ? 11.021 5.067 0.334 1.00 60.38 87 PRO A N 1
ATOM 686 C CA . PRO A 1 87 ? 12.044 5.994 0.800 1.00 60.38 87 PRO A CA 1
ATOM 687 C C . PRO A 1 87 ? 11.407 7.043 1.716 1.00 60.38 87 PRO A C 1
ATOM 689 O O . PRO A 1 87 ? 10.432 7.704 1.351 1.00 60.38 87 PRO A O 1
ATOM 692 N N . ARG A 1 88 ? 11.942 7.181 2.933 1.00 63.00 88 ARG A N 1
ATOM 693 C CA . ARG A 1 88 ? 11.444 8.142 3.923 1.00 63.00 88 ARG A CA 1
ATOM 694 C C . ARG A 1 88 ? 11.726 9.566 3.438 1.00 63.00 88 ARG A C 1
ATOM 696 O O . ARG A 1 88 ? 12.849 10.048 3.545 1.00 63.00 88 ARG A O 1
ATOM 703 N N . GLY A 1 89 ? 10.704 10.244 2.923 1.00 56.59 89 GLY A N 1
ATOM 704 C CA . GLY A 1 89 ? 10.722 11.697 2.773 1.00 56.59 89 GLY A CA 1
ATOM 705 C C . GLY A 1 89 ? 10.561 12.329 4.152 1.00 56.59 89 GLY A C 1
ATOM 706 O O . GLY A 1 89 ? 9.567 12.060 4.823 1.00 56.59 89 GLY A O 1
ATOM 707 N N . GLY A 1 90 ? 11.551 13.099 4.606 1.00 50.59 90 GLY A N 1
ATOM 708 C CA . GLY A 1 90 ? 11.547 13.738 5.922 1.00 50.59 90 GLY A CA 1
ATOM 709 C C . GLY A 1 90 ? 10.348 14.669 6.098 1.00 50.59 90 GLY A C 1
ATOM 710 O O . GLY A 1 90 ? 10.367 15.807 5.644 1.00 50.59 90 GLY A O 1
ATOM 711 N N . GLY A 1 91 ? 9.310 14.170 6.760 1.00 52.50 91 GLY A N 1
ATOM 712 C CA . GLY A 1 91 ? 8.139 14.915 7.201 1.00 52.50 91 GLY A CA 1
ATOM 713 C C . GLY A 1 91 ? 7.784 14.466 8.612 1.00 52.50 91 GLY A C 1
ATOM 714 O O . GLY A 1 91 ? 7.922 13.291 8.946 1.00 52.50 91 GLY A O 1
ATOM 715 N N . THR A 1 92 ? 7.359 15.414 9.441 1.00 49.50 92 THR A N 1
ATOM 716 C CA . THR A 1 92 ? 7.165 15.320 10.901 1.00 49.50 92 THR A CA 1
ATOM 717 C C . THR A 1 92 ? 6.187 14.247 11.396 1.00 49.50 92 THR A C 1
ATOM 719 O O . THR A 1 92 ? 6.065 14.062 12.602 1.00 49.50 92 THR A O 1
ATOM 722 N N . ASP A 1 93 ? 5.546 13.489 10.508 1.00 44.66 93 ASP A N 1
ATOM 723 C CA . ASP A 1 93 ? 4.720 12.323 10.844 1.00 44.66 93 ASP A CA 1
ATOM 724 C C . ASP A 1 93 ? 5.543 11.020 10.908 1.00 44.66 93 ASP A C 1
ATOM 726 O O . ASP A 1 93 ? 5.098 9.937 10.518 1.00 44.66 93 ASP A O 1
ATOM 730 N N . THR A 1 94 ? 6.772 11.107 11.421 1.00 42.19 94 THR A N 1
ATOM 731 C CA . THR A 1 94 ? 7.545 9.935 11.835 1.00 42.19 94 THR A CA 1
ATOM 732 C C . THR A 1 94 ? 6.876 9.288 13.040 1.00 42.19 94 THR A C 1
ATOM 734 O O . THR A 1 94 ? 6.828 9.852 14.132 1.00 42.19 94 THR A O 1
ATOM 737 N N . ILE A 1 95 ? 6.374 8.076 12.832 1.00 41.88 95 ILE A N 1
ATOM 738 C CA . ILE A 1 95 ? 5.903 7.199 13.898 1.00 41.88 95 ILE A CA 1
ATOM 739 C C . ILE A 1 95 ? 7.095 6.891 14.806 1.00 41.88 95 ILE A C 1
ATOM 741 O O . ILE A 1 95 ? 8.051 6.254 14.362 1.00 41.88 95 ILE A O 1
ATOM 745 N N . SER A 1 96 ? 7.020 7.356 16.052 1.00 38.28 96 SER A N 1
ATOM 746 C CA . SER A 1 96 ? 7.823 6.852 17.173 1.00 38.28 96 SER A CA 1
ATOM 747 C C . SER A 1 96 ? 7.405 5.424 17.513 1.00 38.28 96 SER A C 1
ATOM 749 O O . SER A 1 96 ? 6.174 5.181 17.573 1.00 38.28 96 SER A O 1
#

Secondary structure (DSSP, 8-state):
--PPPP----EEEEETTEEEEE-HHHHHHHTT--S----GGGGTT-HHHHHHHHHHHBS-GGGTT-GGGB-HHHHHHHHHHHHHTS-----S----

Radius of gyration: 17.83 Å; chains: 1; bounding box: 43×29×51 Å

Sequence (96 aa):
MGLSAFNGTVIKSVIAGLEITISKAHFAKLLDVKDQGKSISDYKSEVYYRQSIKKELYLYESLAGKSKSMKDFYIVLFKVLINNLIPRGGGTDTIS

pLDDT: mean 78.42, std 11.82, range [38.28, 90.38]